Protein AF-A0A1G2R323-F1 (afdb_monomer)

Organism: NCBI:txid1802451

Structure (mmCIF, N/CA/C/O backbone):
data_AF-A0A1G2R323-F1
#
_entry.id   AF-A0A1G2R323-F1
#
loop_
_atom_site.group_PDB
_atom_site.id
_atom_site.type_symbol
_atom_site.label_atom_id
_atom_site.label_alt_id
_atom_site.label_comp_id
_atom_site.label_asym_id
_atom_site.label_entity_id
_atom_site.label_seq_id
_atom_site.pdbx_PDB_ins_code
_atom_site.Cartn_x
_atom_site.Cartn_y
_atom_site.Cartn_z
_atom_site.occupancy
_atom_site.B_iso_or_equiv
_atom_site.auth_seq_id
_atom_site.auth_comp_id
_atom_site.auth_asym_id
_atom_site.auth_atom_id
_atom_site.pdbx_PDB_model_num
ATOM 1 N N . MET A 1 1 ? 37.267 -28.096 -35.114 1.00 58.25 1 MET A N 1
ATOM 2 C CA . MET A 1 1 ? 36.488 -26.931 -34.637 1.00 58.25 1 MET A CA 1
ATOM 3 C C . MET A 1 1 ? 37.491 -25.839 -34.276 1.00 58.25 1 MET A C 1
ATOM 5 O O . MET A 1 1 ? 38.434 -26.156 -33.565 1.00 58.25 1 MET A O 1
ATOM 9 N N . ASN A 1 2 ? 37.388 -24.632 -34.846 1.00 74.69 2 ASN A N 1
ATOM 10 C CA . ASN A 1 2 ? 38.384 -23.570 -34.639 1.00 74.69 2 ASN A CA 1
ATOM 11 C C . ASN A 1 2 ? 38.156 -22.902 -33.265 1.00 74.69 2 ASN A C 1
ATOM 13 O O . ASN A 1 2 ? 37.107 -22.277 -33.092 1.00 74.69 2 ASN A O 1
ATOM 17 N N . PRO A 1 3 ? 39.094 -23.009 -32.305 1.00 67.81 3 PRO A N 1
ATOM 18 C CA . PRO A 1 3 ? 38.920 -22.470 -30.954 1.00 67.81 3 PRO A CA 1
ATOM 19 C C . PRO A 1 3 ? 38.708 -20.949 -30.927 1.00 67.81 3 PRO A C 1
ATOM 21 O O . PRO A 1 3 ? 38.005 -20.450 -30.052 1.00 67.81 3 PRO A O 1
ATOM 24 N N . GLN A 1 4 ? 39.221 -20.216 -31.920 1.00 72.94 4 GLN A N 1
ATOM 25 C CA . GLN A 1 4 ? 39.021 -18.770 -32.031 1.00 72.94 4 GLN A CA 1
ATOM 26 C C . GLN A 1 4 ? 37.555 -18.411 -32.336 1.00 72.94 4 GLN A C 1
ATOM 28 O O . GLN A 1 4 ? 36.985 -17.533 -31.697 1.00 72.94 4 GLN A O 1
ATOM 33 N N . GLY A 1 5 ? 36.905 -19.159 -33.236 1.00 75.19 5 GLY A N 1
ATOM 34 C CA . GLY A 1 5 ? 35.501 -18.926 -33.600 1.00 75.19 5 GLY A CA 1
ATOM 35 C C . GLY A 1 5 ? 34.515 -19.213 -32.462 1.00 75.19 5 GLY A C 1
ATOM 36 O O . GLY A 1 5 ? 33.456 -18.596 -32.393 1.00 75.19 5 GLY A O 1
ATOM 37 N N . VAL A 1 6 ? 34.874 -20.110 -31.536 1.00 78.19 6 VAL A N 1
ATOM 38 C CA . VAL A 1 6 ? 34.068 -20.401 -30.337 1.00 78.19 6 VAL A CA 1
ATOM 39 C C . VAL A 1 6 ? 34.171 -19.265 -29.312 1.00 78.19 6 VAL A C 1
ATOM 41 O O . VAL A 1 6 ? 33.166 -18.875 -28.721 1.00 78.19 6 VAL A O 1
ATOM 44 N N . LEU A 1 7 ? 35.368 -18.699 -29.124 1.00 80.31 7 LEU A N 1
ATOM 45 C CA . LEU A 1 7 ? 35.590 -17.580 -28.201 1.00 80.31 7 LEU A CA 1
ATOM 46 C C . LEU A 1 7 ? 34.916 -16.288 -28.673 1.00 80.31 7 LEU A C 1
ATOM 48 O O . LEU A 1 7 ? 34.377 -15.545 -27.852 1.00 80.31 7 LEU A O 1
ATOM 52 N N . ASP A 1 8 ? 34.916 -16.026 -29.978 1.00 87.31 8 ASP A N 1
ATOM 53 C CA . ASP A 1 8 ? 34.289 -14.825 -30.532 1.00 87.31 8 ASP A CA 1
ATOM 54 C C . ASP A 1 8 ? 32.753 -14.915 -30.467 1.00 87.31 8 ASP A C 1
ATOM 56 O O . ASP A 1 8 ? 32.107 -13.973 -30.008 1.00 87.31 8 ASP A O 1
ATOM 60 N N . ALA A 1 9 ? 32.173 -16.092 -30.739 1.00 85.50 9 ALA A N 1
ATOM 61 C CA . ALA A 1 9 ? 30.741 -16.333 -30.540 1.00 85.50 9 ALA A CA 1
ATOM 62 C C . ALA A 1 9 ? 30.302 -16.159 -29.070 1.00 85.50 9 ALA A C 1
ATOM 64 O O . ALA A 1 9 ? 29.247 -15.583 -28.800 1.00 85.50 9 ALA A O 1
ATOM 65 N N . ALA A 1 10 ? 31.115 -16.611 -28.107 1.00 87.94 10 ALA A N 1
ATOM 66 C CA . ALA A 1 10 ? 30.827 -16.435 -26.682 1.00 87.94 10 ALA A CA 1
ATOM 67 C C . ALA A 1 10 ? 30.860 -14.955 -26.256 1.00 87.94 10 ALA A C 1
ATOM 69 O O . ALA A 1 10 ? 30.020 -14.512 -25.471 1.00 87.94 10 ALA A O 1
ATOM 70 N N . ARG A 1 11 ? 31.797 -14.168 -26.798 1.00 90.75 11 ARG A N 1
ATOM 71 C CA . ARG A 1 11 ? 31.886 -12.720 -26.541 1.00 90.75 11 ARG A CA 1
ATOM 72 C C . ARG A 1 11 ? 30.700 -11.963 -27.122 1.00 90.75 11 ARG A C 1
ATOM 74 O O . ARG A 1 11 ? 30.174 -11.071 -26.458 1.00 90.75 11 ARG A O 1
ATOM 81 N N . ASP A 1 12 ? 30.264 -12.319 -28.324 1.00 92.31 12 ASP A N 1
ATOM 82 C CA . ASP A 1 12 ? 29.112 -11.679 -28.957 1.00 92.31 12 ASP A CA 1
ATOM 83 C C . ASP A 1 12 ? 27.801 -12.039 -28.247 1.00 92.31 12 ASP A C 1
ATOM 85 O O . ASP A 1 12 ? 26.975 -11.154 -28.006 1.00 92.31 12 ASP A O 1
ATOM 89 N N . ALA A 1 13 ? 27.648 -13.289 -27.795 1.00 89.75 13 ALA A N 1
ATOM 90 C CA . ALA A 1 13 ? 26.528 -13.695 -26.947 1.00 89.75 13 ALA A CA 1
ATOM 91 C C . ALA A 1 13 ? 26.506 -12.927 -25.612 1.00 89.75 13 ALA A C 1
ATOM 93 O O . ALA A 1 13 ? 25.452 -12.440 -25.199 1.00 89.75 13 ALA A O 1
ATOM 94 N N . GLN A 1 14 ? 27.667 -12.751 -24.971 1.00 92.50 14 GLN A N 1
ATOM 95 C CA . GLN A 1 14 ? 27.782 -11.977 -23.733 1.00 92.50 14 GLN A CA 1
ATOM 96 C C . GLN A 1 14 ? 27.401 -10.504 -23.948 1.00 92.50 14 GLN A C 1
ATOM 98 O O . GLN A 1 14 ? 26.599 -9.955 -23.194 1.00 92.50 14 GLN A O 1
ATOM 103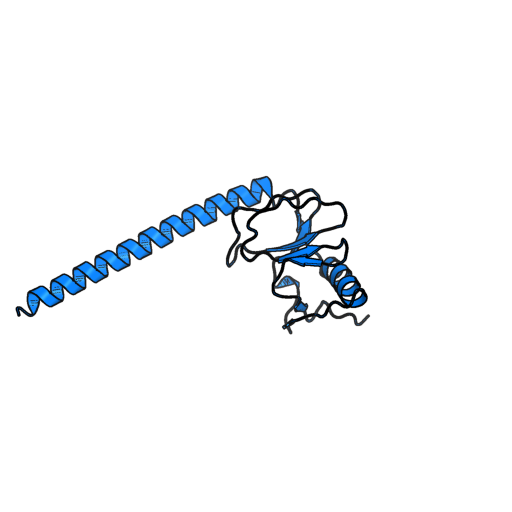 N N . ARG A 1 15 ? 27.900 -9.870 -25.018 1.00 92.62 15 ARG A N 1
ATOM 104 C CA . ARG A 1 15 ? 27.541 -8.485 -25.373 1.00 92.62 15 ARG A CA 1
ATOM 105 C C . ARG A 1 15 ? 26.046 -8.329 -25.638 1.00 92.62 15 ARG A C 1
ATOM 107 O O . ARG A 1 15 ? 25.452 -7.349 -25.190 1.00 92.62 15 ARG A O 1
ATOM 114 N N . ALA A 1 16 ? 25.436 -9.282 -26.343 1.00 92.44 16 ALA A N 1
ATOM 115 C CA . ALA A 1 16 ? 24.002 -9.271 -26.614 1.00 92.44 16 ALA A CA 1
ATOM 116 C C . ALA A 1 16 ? 23.180 -9.406 -25.321 1.00 92.44 16 ALA A C 1
ATOM 118 O O . ALA A 1 16 ? 22.216 -8.662 -25.128 1.00 92.44 16 ALA A O 1
ATOM 119 N N . HIS A 1 17 ? 23.588 -10.295 -24.411 1.00 92.56 17 HIS A N 1
ATOM 120 C CA . HIS A 1 17 ? 22.957 -10.457 -23.102 1.00 92.56 17 HIS A CA 1
ATOM 121 C C . HIS A 1 17 ? 23.055 -9.179 -22.251 1.00 92.56 17 HIS A C 1
ATOM 123 O O . HIS A 1 17 ? 22.054 -8.724 -21.692 1.00 92.56 17 HIS A O 1
ATOM 129 N N . ASP A 1 18 ? 24.232 -8.558 -22.191 1.00 94.44 18 ASP A N 1
ATOM 130 C CA . ASP A 1 18 ? 24.445 -7.346 -21.396 1.00 94.44 18 ASP A CA 1
ATOM 131 C C . ASP A 1 18 ? 23.685 -6.145 -21.976 1.00 94.44 18 ASP A C 1
ATOM 133 O O . ASP A 1 18 ? 23.046 -5.394 -21.232 1.00 94.44 18 ASP A O 1
ATOM 137 N N . ALA A 1 19 ? 23.651 -6.007 -23.306 1.00 93.94 19 ALA A N 1
ATOM 138 C CA . ALA A 1 19 ? 22.831 -5.006 -23.983 1.00 93.94 19 ALA A CA 1
ATOM 139 C C . ALA A 1 19 ? 21.327 -5.222 -23.726 1.00 93.94 19 ALA A C 1
ATOM 141 O O . ALA A 1 19 ? 20.597 -4.253 -23.497 1.00 93.94 19 ALA A O 1
ATOM 142 N N . ALA A 1 20 ? 20.862 -6.477 -23.715 1.00 93.81 20 ALA A N 1
ATOM 143 C CA . ALA A 1 20 ? 19.477 -6.816 -23.401 1.00 93.81 20 ALA A CA 1
ATOM 144 C C . ALA A 1 20 ? 19.121 -6.481 -21.943 1.00 93.81 20 ALA A C 1
ATOM 146 O O . ALA A 1 20 ? 18.099 -5.830 -21.711 1.00 93.81 20 ALA A O 1
ATOM 147 N N . ARG A 1 21 ? 19.978 -6.831 -20.969 1.00 93.94 21 ARG A N 1
ATOM 148 C CA . ARG A 1 21 ? 19.785 -6.446 -19.557 1.00 93.94 21 ARG A CA 1
ATOM 149 C C . ARG A 1 21 ? 19.759 -4.938 -19.376 1.00 93.94 21 ARG A C 1
ATOM 151 O O . ARG A 1 21 ? 18.922 -4.437 -18.628 1.00 93.94 21 ARG A O 1
ATOM 158 N N . GLU A 1 22 ? 20.646 -4.206 -20.044 1.00 94.50 22 GLU A N 1
ATOM 159 C CA . GLU A 1 22 ? 20.668 -2.748 -19.933 1.00 94.50 22 GLU A CA 1
ATOM 160 C C . GLU A 1 22 ? 19.414 -2.118 -20.546 1.00 94.50 22 GLU A C 1
ATOM 162 O O . GLU A 1 22 ? 18.830 -1.208 -19.952 1.00 94.50 22 GLU A O 1
ATOM 167 N N . LYS A 1 23 ? 18.942 -2.629 -21.691 1.00 92.75 23 LYS A N 1
ATOM 168 C CA . LYS A 1 23 ? 17.672 -2.198 -22.293 1.00 92.75 23 LYS A CA 1
ATOM 169 C C . LYS A 1 23 ? 16.496 -2.472 -21.354 1.00 92.75 23 LYS A C 1
ATOM 171 O O . LYS A 1 23 ? 15.686 -1.576 -21.131 1.00 92.75 23 LYS A O 1
ATOM 176 N N . GLN A 1 24 ? 16.440 -3.663 -20.756 1.00 88.88 24 GLN A N 1
ATOM 177 C CA . GLN A 1 24 ? 15.407 -4.025 -19.785 1.00 88.88 24 GLN A CA 1
ATOM 178 C C . GLN A 1 24 ? 15.456 -3.121 -18.547 1.00 88.88 24 GLN A C 1
ATOM 180 O O . GLN A 1 24 ? 14.422 -2.639 -18.096 1.00 88.88 24 GLN A O 1
ATOM 185 N N . ARG A 1 25 ? 16.652 -2.829 -18.023 1.00 89.31 25 ARG A N 1
ATOM 186 C CA . ARG A 1 25 ? 16.836 -1.931 -16.875 1.00 89.31 25 ARG A CA 1
ATOM 187 C C . ARG A 1 25 ? 16.371 -0.506 -17.181 1.00 89.31 25 ARG A C 1
ATOM 189 O O . ARG A 1 25 ? 15.724 0.112 -16.337 1.00 89.31 25 ARG A O 1
ATOM 196 N N . LYS A 1 26 ? 16.689 0.015 -18.371 1.00 91.81 26 LYS A N 1
ATOM 197 C CA . LYS A 1 26 ? 16.245 1.346 -18.819 1.00 91.81 26 LYS A CA 1
ATOM 198 C C . LYS A 1 26 ? 14.728 1.417 -18.962 1.00 91.81 26 LYS A C 1
ATOM 200 O O . LYS A 1 26 ? 14.137 2.366 -18.455 1.00 91.81 26 LYS A O 1
ATOM 205 N N . GLU A 1 27 ? 14.113 0.413 -19.581 1.00 88.06 27 GLU A N 1
ATOM 206 C CA . GLU A 1 27 ? 12.654 0.364 -19.724 1.00 88.06 27 GLU A CA 1
ATOM 207 C C . GLU A 1 27 ? 11.968 0.246 -18.361 1.00 88.06 27 GLU A C 1
ATOM 209 O O . GLU A 1 27 ? 11.068 1.023 -18.058 1.00 88.06 27 GLU A O 1
ATOM 214 N N . GLN A 1 28 ? 12.467 -0.634 -17.486 1.00 83.88 28 GLN A N 1
ATOM 215 C CA . GLN A 1 28 ? 11.953 -0.770 -16.125 1.00 83.88 28 GLN A CA 1
ATOM 216 C C . GLN A 1 28 ? 1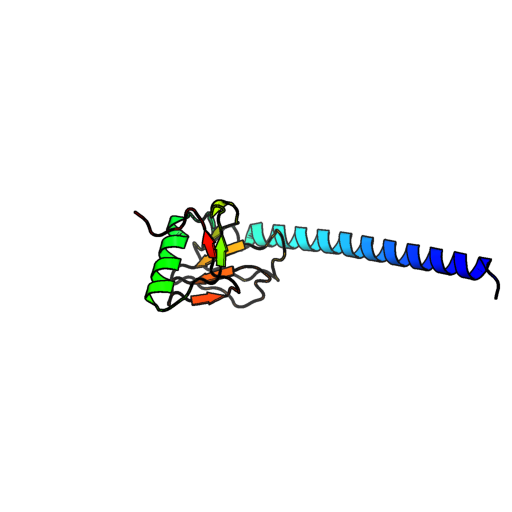2.019 0.559 -15.367 1.00 83.88 28 GLN A C 1
ATOM 218 O O . GLN A 1 28 ? 11.062 0.938 -14.700 1.00 83.88 28 GLN A O 1
ATOM 223 N N . LYS A 1 29 ? 13.129 1.298 -15.498 1.00 86.81 29 LYS A N 1
ATOM 224 C CA . LYS A 1 29 ? 13.279 2.617 -14.879 1.00 86.81 29 LYS A CA 1
ATOM 225 C C . LYS A 1 29 ? 12.269 3.629 -15.432 1.00 86.81 29 LYS A C 1
ATOM 227 O O . LYS A 1 29 ? 11.720 4.390 -14.638 1.00 86.81 29 LYS A O 1
ATOM 232 N N . ARG A 1 30 ? 12.009 3.635 -16.749 1.00 87.50 30 ARG A N 1
ATOM 233 C CA . ARG A 1 30 ? 11.008 4.525 -17.368 1.00 87.50 30 ARG A CA 1
ATOM 234 C C . ARG A 1 30 ? 9.609 4.220 -16.838 1.00 87.50 30 ARG A C 1
ATOM 236 O O . ARG A 1 30 ? 8.946 5.126 -16.346 1.00 87.50 30 ARG A O 1
ATOM 243 N N . LEU A 1 31 ? 9.219 2.946 -16.837 1.00 83.56 31 LEU A N 1
ATOM 244 C CA . LEU A 1 31 ? 7.925 2.497 -16.318 1.00 83.56 31 LEU A CA 1
ATOM 245 C C . LEU A 1 31 ? 7.759 2.831 -14.829 1.00 83.56 31 LEU A C 1
ATOM 247 O O . LEU A 1 31 ? 6.721 3.337 -14.420 1.00 83.56 31 LEU A O 1
ATOM 251 N N . THR A 1 32 ? 8.797 2.623 -14.014 1.00 82.25 32 THR A N 1
ATOM 252 C CA . THR A 1 32 ? 8.794 3.009 -12.594 1.00 82.25 32 THR A CA 1
ATOM 253 C C . THR A 1 32 ? 8.592 4.515 -12.409 1.00 82.25 32 THR A C 1
ATOM 255 O O . THR A 1 32 ? 7.894 4.918 -11.476 1.00 82.25 32 THR A O 1
ATOM 258 N N . GLN A 1 33 ? 9.184 5.347 -13.270 1.00 85.25 33 GLN A N 1
ATOM 259 C CA . GLN A 1 33 ? 9.021 6.799 -13.215 1.00 85.25 33 GLN A CA 1
ATOM 260 C C . GLN A 1 33 ? 7.609 7.228 -13.632 1.00 85.25 33 GLN A C 1
ATOM 262 O O . GLN A 1 33 ? 6.980 7.985 -12.899 1.00 85.25 33 GLN A O 1
ATOM 267 N N . GLU A 1 34 ? 7.092 6.707 -14.747 1.00 85.94 34 GLU A N 1
ATOM 268 C CA . GLU A 1 34 ? 5.723 6.970 -15.220 1.00 85.94 34 GLU A CA 1
ATOM 269 C C . GLU A 1 34 ? 4.681 6.553 -14.174 1.00 85.94 34 GLU A C 1
ATOM 271 O O . GLU A 1 34 ? 3.777 7.321 -13.846 1.00 85.94 34 GLU A O 1
ATOM 276 N N . LEU A 1 35 ? 4.857 5.373 -13.575 1.00 84.12 35 LEU A N 1
ATOM 277 C CA . LEU A 1 35 ? 3.994 4.875 -12.509 1.00 84.12 35 LEU A CA 1
ATOM 278 C C . LEU A 1 35 ? 4.077 5.744 -11.247 1.00 84.12 35 LEU A C 1
ATOM 280 O O . LEU A 1 35 ? 3.064 5.983 -10.591 1.00 84.12 35 LEU A O 1
ATOM 284 N N . GLY A 1 36 ? 5.273 6.242 -10.919 1.00 84.25 36 GLY A N 1
ATOM 285 C CA . GLY A 1 36 ? 5.483 7.186 -9.825 1.00 84.25 36 GLY A CA 1
ATOM 286 C C . GLY A 1 36 ? 4.747 8.508 -10.046 1.00 84.25 36 GLY A C 1
ATOM 287 O O . GLY A 1 36 ? 4.054 8.969 -9.140 1.00 84.25 36 GLY A O 1
ATOM 288 N N . SER A 1 37 ? 4.842 9.080 -11.250 1.00 87.06 37 SER A N 1
ATOM 289 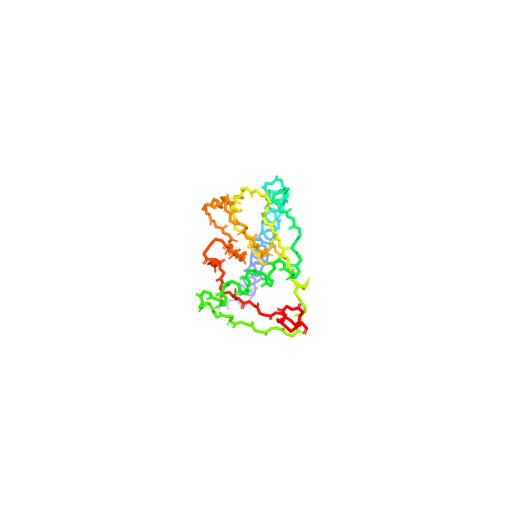C CA . SER A 1 37 ? 4.096 10.284 -11.641 1.00 87.06 37 SER A CA 1
ATOM 290 C C . SER A 1 37 ? 2.590 10.055 -11.567 1.00 87.06 37 SER A C 1
ATOM 292 O O . SER A 1 37 ? 1.888 10.813 -10.901 1.00 87.06 37 SER A O 1
ATOM 294 N N . TRP A 1 38 ? 2.099 8.955 -12.148 1.00 89.19 38 TRP A N 1
ATOM 295 C CA . TRP A 1 38 ? 0.681 8.612 -12.091 1.00 89.19 38 TRP A CA 1
ATOM 296 C C . TRP A 1 38 ? 0.185 8.474 -10.649 1.00 89.19 38 TRP A C 1
ATOM 298 O O . TRP A 1 38 ? -0.857 9.031 -10.302 1.00 89.19 38 TRP A O 1
ATOM 308 N N . ALA A 1 39 ? 0.932 7.768 -9.792 1.00 87.88 39 ALA A N 1
ATOM 309 C CA . ALA A 1 39 ? 0.571 7.596 -8.389 1.00 87.88 39 ALA A CA 1
ATOM 310 C C . ALA A 1 39 ? 0.576 8.937 -7.640 1.00 87.88 39 ALA A C 1
ATOM 312 O O . ALA A 1 39 ? -0.319 9.181 -6.830 1.00 87.88 39 ALA A O 1
ATOM 313 N N . GLY A 1 40 ? 1.539 9.815 -7.942 1.00 88.31 40 GLY A N 1
ATOM 314 C CA . GLY A 1 40 ? 1.613 11.190 -7.440 1.00 88.31 40 GLY A CA 1
ATOM 315 C C . GLY A 1 40 ? 0.377 12.024 -7.762 1.00 88.31 40 GLY A C 1
ATOM 316 O O . GLY A 1 40 ? -0.091 12.771 -6.910 1.00 88.31 40 GLY A O 1
ATOM 317 N N . GLU A 1 41 ? -0.178 11.863 -8.959 1.00 90.12 41 GLU A N 1
ATOM 318 C CA . GLU A 1 41 ? -1.316 12.654 -9.435 1.00 90.12 41 GLU A CA 1
ATOM 319 C C . GLU A 1 41 ? -2.677 12.047 -9.064 1.00 90.12 41 GLU A C 1
ATOM 321 O O . GLU A 1 41 ? -3.635 12.776 -8.810 1.00 90.12 41 GLU A O 1
ATOM 326 N N . ASN A 1 42 ? -2.784 10.716 -9.024 1.00 90.25 42 ASN A N 1
ATOM 327 C CA . ASN A 1 42 ? -4.079 10.029 -8.972 1.00 90.25 42 ASN A CA 1
ATOM 328 C C . ASN A 1 42 ? -4.343 9.300 -7.651 1.00 90.25 42 ASN A C 1
ATOM 330 O O . ASN A 1 42 ? -5.503 9.170 -7.252 1.00 90.25 42 ASN A O 1
ATOM 334 N N . LEU A 1 43 ? -3.290 8.814 -6.985 1.00 92.25 43 LEU A N 1
ATOM 335 C CA . LEU A 1 43 ? -3.405 7.977 -5.792 1.00 92.25 43 LEU A CA 1
ATOM 336 C C . LEU A 1 43 ? -3.064 8.759 -4.521 1.00 92.25 43 LEU A C 1
ATOM 338 O O . LEU A 1 43 ? -3.924 8.918 -3.660 1.00 92.25 43 LEU A O 1
ATOM 342 N N . PHE A 1 44 ? -1.844 9.288 -4.407 1.00 93.00 44 PHE A N 1
ATOM 343 C CA . PHE A 1 44 ? -1.364 9.946 -3.188 1.00 93.00 44 PHE A CA 1
ATOM 344 C C . PHE A 1 44 ? -2.196 11.149 -2.715 1.00 93.00 44 PHE A C 1
ATOM 346 O O . PHE A 1 44 ? -2.345 11.280 -1.502 1.00 93.00 44 PHE A O 1
ATOM 353 N N . PRO A 1 45 ? -2.824 11.972 -3.579 1.00 95.81 45 PRO A N 1
ATOM 354 C CA . PRO A 1 45 ? -3.709 13.050 -3.124 1.00 95.81 45 PRO A CA 1
ATOM 355 C C . PRO A 1 45 ? -4.955 12.557 -2.374 1.00 95.81 45 PRO A C 1
ATOM 357 O O . PRO A 1 45 ? -5.643 13.336 -1.722 1.00 95.81 45 PRO A O 1
ATOM 360 N N . ARG A 1 46 ? -5.262 11.261 -2.476 1.00 96.69 46 ARG A N 1
ATOM 361 C CA . ARG A 1 46 ? -6.404 10.598 -1.834 1.00 96.69 46 ARG A CA 1
ATOM 362 C C . ARG A 1 46 ? -5.991 9.761 -0.632 1.00 96.69 46 ARG A C 1
ATOM 364 O O . ARG A 1 46 ? -6.798 8.998 -0.102 1.00 96.69 46 ARG A O 1
ATOM 371 N N . LEU A 1 47 ? -4.736 9.894 -0.215 1.00 96.88 47 LEU A N 1
ATOM 372 C CA . LEU A 1 47 ? -4.143 9.178 0.895 1.00 96.88 47 LEU A CA 1
ATOM 373 C C . LEU A 1 47 ? -3.583 10.176 1.906 1.00 96.88 47 LEU A C 1
ATOM 375 O O . LEU A 1 47 ? -3.026 11.211 1.546 1.00 96.88 47 LEU A O 1
ATOM 379 N N . ARG A 1 48 ? -3.654 9.818 3.184 1.00 97.44 48 ARG A N 1
ATOM 380 C CA . ARG A 1 48 ? -2.824 10.423 4.230 1.00 97.44 48 ARG A CA 1
ATOM 381 C C . ARG A 1 48 ? -1.870 9.376 4.800 1.00 97.44 48 ARG A C 1
ATOM 383 O O . ARG A 1 48 ? -2.210 8.193 4.761 1.00 97.44 48 ARG A O 1
ATOM 390 N N . PRO A 1 49 ? -0.717 9.764 5.367 1.00 97.50 49 PRO A N 1
ATOM 391 C CA . PRO A 1 49 ? 0.088 8.846 6.164 1.00 97.50 49 PRO A CA 1
ATOM 392 C C . PRO A 1 49 ? -0.752 8.192 7.270 1.00 97.50 49 PRO A C 1
ATOM 394 O O . PRO A 1 49 ? -1.595 8.850 7.897 1.00 97.50 49 PRO A O 1
ATOM 397 N N . ALA A 1 50 ? -0.541 6.896 7.489 1.00 97.12 50 ALA A N 1
ATOM 398 C CA . ALA A 1 50 ? -1.163 6.183 8.595 1.00 97.12 50 ALA A CA 1
ATOM 399 C C . ALA A 1 50 ? -0.337 6.336 9.871 1.00 97.12 50 ALA A C 1
ATOM 401 O O . ALA A 1 50 ? 0.893 6.307 9.851 1.00 97.12 50 ALA A O 1
ATOM 402 N N . SER A 1 51 ? -1.039 6.444 10.989 1.00 94.88 51 SER A N 1
ATOM 403 C CA . SER A 1 51 ? -0.468 6.276 12.318 1.00 94.88 51 SER A CA 1
ATOM 404 C C . SER A 1 51 ? -0.489 4.795 12.727 1.00 94.88 51 SER A C 1
ATOM 406 O O . SER A 1 51 ? -1.311 4.030 12.212 1.00 94.88 51 SER A O 1
ATOM 408 N N . PRO A 1 52 ? 0.336 4.379 13.704 1.00 93.12 52 PRO A N 1
ATOM 409 C CA . PRO A 1 52 ? 0.223 3.046 14.298 1.00 93.12 52 PRO A CA 1
ATOM 410 C C . PRO A 1 52 ? -1.175 2.758 14.872 1.00 93.12 52 PRO A C 1
ATOM 412 O O . PRO A 1 52 ? -1.644 1.624 14.833 1.00 93.12 52 PRO A O 1
ATOM 415 N N . GLU A 1 53 ? -1.866 3.784 15.380 1.00 94.25 53 GLU A N 1
ATOM 416 C CA . GLU A 1 53 ? -3.238 3.677 15.895 1.00 94.25 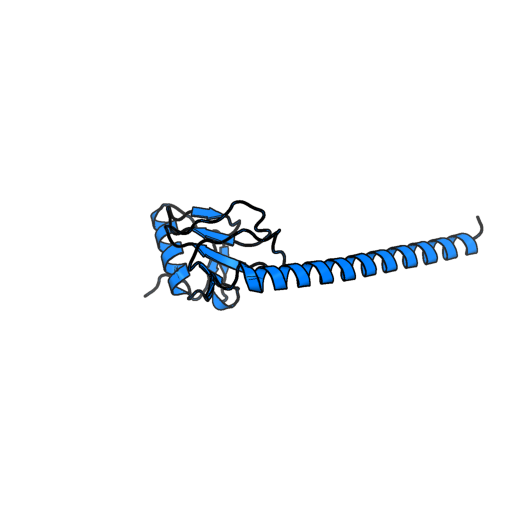53 GLU A CA 1
ATOM 417 C C . GLU A 1 53 ? -4.249 3.305 14.799 1.00 94.25 53 GLU A C 1
ATOM 419 O O . GLU A 1 53 ? -5.125 2.477 15.039 1.00 94.25 53 GLU A O 1
ATOM 424 N N . ASP A 1 54 ? -4.110 3.848 13.583 1.00 96.44 54 ASP A N 1
ATOM 425 C CA . ASP A 1 54 ? -4.986 3.487 12.459 1.00 96.44 54 ASP A CA 1
ATOM 426 C C . ASP A 1 54 ? -4.931 1.976 12.189 1.00 96.44 54 ASP A C 1
ATOM 428 O O . ASP A 1 54 ? -5.963 1.325 12.008 1.00 96.44 54 ASP A O 1
ATOM 432 N N . TYR A 1 55 ? -3.722 1.406 12.206 1.00 96.44 55 TYR A N 1
ATOM 433 C CA . TYR A 1 55 ? -3.532 -0.025 11.996 1.00 96.44 55 TYR A CA 1
ATOM 434 C C . TYR A 1 55 ? -3.986 -0.855 13.194 1.00 96.44 55 TYR A C 1
ATOM 436 O O . TYR A 1 55 ? -4.659 -1.864 12.996 1.00 96.44 55 TYR A O 1
ATOM 444 N N . ARG A 1 56 ? -3.695 -0.424 14.431 1.00 95.12 56 ARG A N 1
ATOM 445 C CA . ARG A 1 56 ? -4.169 -1.110 15.645 1.00 95.12 56 ARG A CA 1
ATOM 446 C C . ARG A 1 56 ? -5.692 -1.222 15.677 1.00 95.12 56 ARG A C 1
ATOM 448 O O . ARG A 1 56 ? -6.201 -2.283 16.026 1.00 95.12 56 ARG A O 1
ATOM 455 N N . ARG A 1 57 ? -6.420 -0.182 15.254 1.00 95.94 57 ARG A N 1
ATOM 456 C CA . ARG A 1 57 ? -7.889 -0.220 15.132 1.00 95.94 57 ARG A CA 1
ATOM 457 C C . ARG A 1 57 ? -8.358 -1.270 14.137 1.00 95.94 57 ARG A C 1
ATOM 459 O O . ARG A 1 57 ? -9.234 -2.067 14.465 1.00 95.94 57 ARG A O 1
ATOM 466 N N . TRP A 1 58 ? -7.761 -1.294 12.945 1.00 97.25 58 TRP A N 1
ATOM 467 C CA . TRP A 1 58 ? -8.080 -2.315 11.948 1.00 97.25 58 TRP A CA 1
ATOM 468 C C . TRP A 1 58 ? -7.754 -3.724 12.463 1.00 97.25 58 TRP A C 1
ATOM 470 O O . TRP A 1 58 ? -8.584 -4.624 12.369 1.00 97.25 58 TRP A O 1
ATOM 480 N N . LEU A 1 59 ? -6.566 -3.911 13.046 1.00 96.25 59 LEU A N 1
ATOM 481 C CA . LEU A 1 59 ? -6.080 -5.203 13.523 1.00 96.25 59 LEU A CA 1
ATOM 482 C C . LEU A 1 59 ? -6.940 -5.745 14.668 1.00 96.25 59 LEU A C 1
ATOM 484 O O . LEU A 1 59 ? -7.258 -6.932 14.672 1.00 96.25 59 LEU A O 1
ATOM 488 N N . ARG A 1 60 ? -7.345 -4.878 15.606 1.00 95.62 60 ARG A N 1
ATOM 489 C CA . ARG A 1 60 ? -8.271 -5.223 16.690 1.00 95.62 60 ARG A CA 1
ATOM 490 C C . ARG A 1 60 ? -9.572 -5.776 16.122 1.00 95.62 60 ARG A C 1
ATOM 492 O O . ARG A 1 60 ? -9.927 -6.908 16.427 1.00 95.62 60 ARG A O 1
ATOM 499 N N . GLY A 1 61 ? -10.224 -5.027 15.235 1.00 96.62 61 GLY A N 1
ATOM 500 C CA . GLY A 1 61 ? -11.480 -5.477 14.646 1.00 96.62 61 GLY A CA 1
ATOM 501 C C . GLY A 1 61 ? -11.325 -6.715 13.757 1.00 96.62 61 GLY A C 1
ATOM 502 O O . GLY A 1 61 ? -12.209 -7.567 13.740 1.00 96.62 61 GLY A O 1
ATOM 503 N N . TYR A 1 62 ? -10.187 -6.888 13.076 1.00 97.19 62 TYR A N 1
ATOM 504 C CA . TYR A 1 62 ? -9.879 -8.124 12.351 1.00 97.19 62 TYR A CA 1
ATOM 505 C C . TYR A 1 62 ? -9.821 -9.332 13.288 1.00 97.19 62 TYR A C 1
ATOM 507 O O . TYR A 1 62 ? -10.427 -10.358 12.987 1.00 97.19 62 TYR A O 1
ATOM 515 N N . ILE A 1 63 ? -9.146 -9.207 14.433 1.00 95.88 63 ILE A N 1
ATOM 516 C CA . ILE A 1 63 ? -9.051 -10.273 15.439 1.00 95.88 63 ILE A CA 1
ATOM 517 C C . ILE A 1 63 ? -10.413 -10.556 16.079 1.00 95.88 63 ILE A C 1
ATOM 519 O O . ILE A 1 63 ? -10.802 -11.717 16.193 1.00 95.88 63 ILE A O 1
ATOM 523 N N . GLU A 1 64 ? -11.164 -9.516 16.441 1.00 96.62 64 GLU A N 1
ATOM 524 C CA . GLU A 1 64 ? -12.518 -9.640 17.001 1.00 96.62 64 GLU A CA 1
ATOM 525 C C . GLU A 1 64 ? -13.485 -10.342 16.032 1.00 96.62 64 GLU A C 1
ATOM 527 O O . GLU A 1 64 ? -14.376 -11.066 16.468 1.00 96.62 64 GLU A O 1
ATOM 532 N N . ASN A 1 65 ? -13.261 -10.218 14.718 1.00 96.75 65 ASN A N 1
ATOM 533 C CA . ASN A 1 65 ? -13.996 -10.950 13.679 1.00 96.75 65 ASN A CA 1
ATOM 534 C C . ASN A 1 65 ? -13.397 -12.331 13.344 1.00 96.75 65 ASN A C 1
ATOM 536 O O . ASN A 1 65 ? -13.679 -12.904 12.292 1.00 96.75 65 ASN A O 1
ATOM 540 N N . GLY A 1 66 ? -12.564 -12.889 14.228 1.00 96.38 66 GLY A N 1
ATOM 541 C CA . GLY A 1 66 ? -11.979 -14.226 14.087 1.00 96.38 66 GLY A CA 1
ATOM 542 C C . GLY A 1 66 ? -10.751 -14.296 13.175 1.00 96.38 66 GLY A C 1
ATOM 543 O O . GLY A 1 66 ? -10.226 -15.384 12.916 1.00 96.38 66 GLY A O 1
ATOM 544 N N . GLY A 1 67 ? -10.272 -13.151 12.690 1.00 96.06 67 GLY A N 1
ATOM 545 C CA . GLY A 1 67 ? -9.033 -13.032 11.942 1.00 96.06 67 GLY A CA 1
ATOM 546 C C . GLY A 1 67 ? -7.812 -13.398 12.784 1.00 96.06 67 GLY A C 1
ATOM 547 O O . GLY A 1 67 ? -7.770 -13.208 13.997 1.00 96.06 67 GLY A O 1
ATOM 548 N N . LYS A 1 68 ? -6.781 -13.933 12.126 1.00 95.06 68 LYS A N 1
ATOM 549 C CA . LYS A 1 68 ? -5.509 -14.286 12.768 1.00 95.06 68 LYS A CA 1
ATOM 550 C C . LYS A 1 68 ? -4.355 -13.547 12.096 1.00 95.06 68 LYS A C 1
ATOM 552 O O . LYS A 1 68 ? -4.230 -13.633 10.866 1.00 95.06 68 LYS A O 1
ATOM 557 N N . PRO A 1 69 ? -3.522 -12.817 12.858 1.00 93.69 69 PRO A N 1
ATOM 558 C CA . PRO A 1 69 ? -2.254 -12.306 12.362 1.00 93.69 69 PRO A CA 1
ATOM 559 C C . PRO A 1 69 ? -1.379 -13.458 11.865 1.00 93.69 69 PRO A C 1
ATOM 561 O O . PRO A 1 69 ? -1.479 -14.584 12.347 1.00 93.69 69 PRO A O 1
ATOM 564 N N . THR A 1 70 ? -0.545 -13.190 10.866 1.00 94.94 70 THR A N 1
ATOM 565 C CA . THR A 1 70 ? 0.247 -14.235 10.189 1.00 94.94 70 THR A CA 1
ATOM 566 C C . THR A 1 70 ? 1.745 -14.061 10.376 1.00 94.94 70 THR A C 1
ATOM 568 O O . THR A 1 70 ? 2.487 -15.014 10.173 1.00 94.94 70 THR A O 1
ATOM 571 N N . HIS A 1 71 ? 2.195 -12.858 10.732 1.00 92.31 71 HIS A N 1
ATOM 572 C CA . HIS A 1 71 ? 3.609 -12.522 10.859 1.00 92.31 71 HIS A CA 1
ATOM 573 C C . HIS A 1 71 ? 3.812 -11.664 12.102 1.00 92.31 71 HIS A C 1
ATOM 575 O O . HIS A 1 71 ? 2.999 -10.786 12.380 1.00 92.31 71 HIS A O 1
ATOM 581 N N . VAL A 1 72 ? 4.904 -11.900 12.824 1.00 91.75 72 VAL A N 1
ATOM 582 C CA . VAL A 1 72 ? 5.313 -11.092 13.976 1.00 91.75 72 VAL A CA 1
ATOM 583 C C . VAL A 1 72 ? 6.691 -10.525 13.678 1.00 91.75 72 VAL A C 1
ATOM 585 O O . VAL A 1 72 ? 7.616 -11.270 13.354 1.00 91.75 72 VAL A O 1
ATOM 588 N N . TYR A 1 73 ? 6.820 -9.207 13.767 1.00 90.00 73 TYR A N 1
ATOM 589 C CA . TYR A 1 73 ? 8.048 -8.475 13.508 1.00 90.00 73 TYR A CA 1
ATOM 590 C C . TYR A 1 73 ? 8.499 -7.732 14.765 1.00 90.00 73 TYR A C 1
ATOM 592 O O . TYR A 1 73 ? 7.715 -7.035 15.401 1.00 90.00 73 TYR A O 1
ATOM 600 N N . GLY A 1 74 ? 9.789 -7.843 15.093 1.00 89.88 74 GLY A N 1
ATOM 601 C CA . GLY A 1 74 ? 10.400 -7.117 16.214 1.00 89.88 74 GLY A CA 1
ATOM 602 C C . GLY A 1 74 ? 10.760 -5.658 15.907 1.00 89.88 74 GLY A C 1
ATOM 603 O O . GLY A 1 74 ? 11.278 -4.966 16.774 1.00 89.88 74 GLY A O 1
ATOM 604 N N . TYR A 1 75 ? 10.524 -5.193 14.679 1.00 90.81 75 TYR A N 1
ATOM 605 C CA . TYR A 1 75 ? 10.774 -3.816 14.245 1.00 90.81 75 TYR A CA 1
ATOM 606 C C . TYR A 1 75 ? 9.466 -2.999 14.205 1.00 90.81 75 TYR A C 1
ATOM 608 O O . TYR A 1 75 ? 8.383 -3.592 14.162 1.00 90.81 75 TYR A O 1
ATOM 616 N N . PRO A 1 76 ? 9.540 -1.652 14.215 1.00 90.88 76 PRO A N 1
ATOM 617 C CA . PRO A 1 76 ? 8.357 -0.801 14.314 1.00 90.88 76 PRO A CA 1
ATOM 618 C C . PRO A 1 76 ? 7.569 -0.704 13.002 1.00 90.88 76 PRO A C 1
ATOM 620 O O . PRO A 1 76 ? 8.123 -0.849 11.904 1.00 90.88 76 PRO A O 1
ATOM 623 N N . PHE A 1 77 ? 6.289 -0.360 13.126 1.00 91.50 77 PHE A N 1
ATOM 624 C CA . PHE A 1 77 ? 5.328 -0.096 12.053 1.00 91.50 77 PHE A CA 1
ATOM 625 C C . PHE A 1 77 ? 5.840 0.925 11.032 1.00 91.50 77 PHE A C 1
ATOM 627 O O . PHE A 1 77 ? 5.664 0.753 9.825 1.00 91.50 77 PHE A O 1
ATOM 634 N N . SER A 1 78 ? 6.539 1.957 11.512 1.00 89.38 78 SER A N 1
ATOM 635 C CA . SER A 1 78 ? 7.106 3.043 10.699 1.00 89.38 78 SER A CA 1
ATOM 636 C C . SER A 1 78 ? 8.174 2.591 9.697 1.00 89.38 78 SER A C 1
ATOM 638 O O . SER A 1 78 ? 8.504 3.339 8.777 1.00 89.38 78 SER A O 1
ATOM 640 N N . THR A 1 79 ? 8.687 1.362 9.825 1.00 89.38 79 THR A N 1
ATOM 641 C CA . THR A 1 79 ? 9.614 0.765 8.849 1.00 89.38 79 THR A CA 1
ATOM 642 C C . THR A 1 79 ? 8.946 0.566 7.483 1.00 89.38 79 THR A C 1
ATOM 644 O 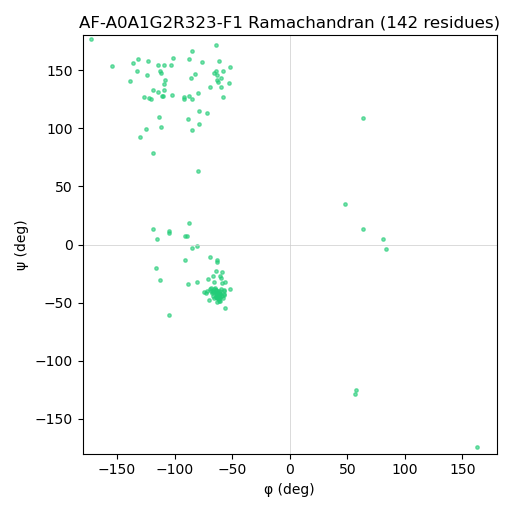O . THR A 1 79 ? 9.625 0.455 6.463 1.00 89.38 79 THR A O 1
ATOM 647 N N . TRP A 1 80 ? 7.614 0.480 7.446 1.00 90.88 80 TRP A N 1
ATOM 648 C CA . TRP A 1 80 ? 6.826 0.238 6.239 1.00 90.88 80 TRP A CA 1
ATOM 649 C C . TRP A 1 80 ? 6.054 1.496 5.819 1.00 90.88 80 TRP A C 1
ATOM 651 O O . TRP A 1 80 ? 5.728 2.363 6.629 1.00 90.88 80 TRP A O 1
ATOM 661 N N . LYS A 1 81 ? 5.734 1.598 4.523 1.00 92.25 81 LYS A N 1
ATOM 662 C CA . LYS A 1 81 ? 4.972 2.725 3.967 1.00 92.25 81 LYS A CA 1
ATOM 663 C C . LYS A 1 81 ? 3.475 2.487 4.132 1.00 92.25 81 LYS A C 1
ATOM 665 O O . LYS A 1 81 ? 2.869 1.788 3.317 1.00 92.25 81 LYS A O 1
ATOM 670 N N . TRP A 1 82 ? 2.896 3.083 5.168 1.00 95.81 82 TRP A N 1
ATOM 671 C CA . TRP A 1 82 ? 1.480 2.946 5.487 1.00 95.81 82 TRP A CA 1
ATOM 672 C C . TRP A 1 82 ?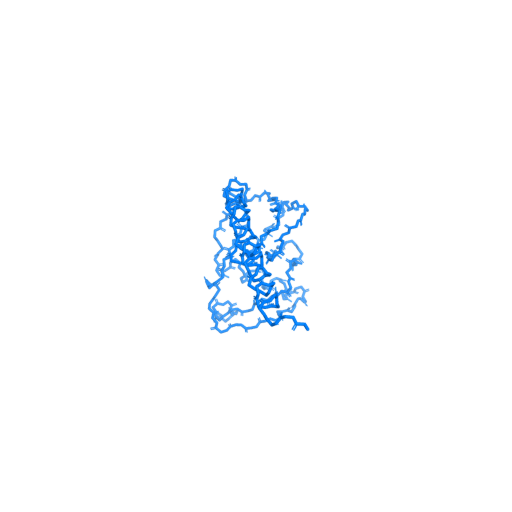 0.683 4.218 5.222 1.00 95.81 82 TRP A C 1
ATOM 674 O O . TRP A 1 82 ? 1.099 5.326 5.567 1.00 95.81 82 TRP A O 1
ATOM 684 N N . TYR A 1 83 ? -0.507 4.034 4.661 1.00 97.44 83 TYR A N 1
ATOM 685 C CA . TYR A 1 83 ? -1.434 5.106 4.334 1.00 97.44 83 TYR A CA 1
ATOM 686 C C . TYR A 1 83 ? -2.864 4.753 4.736 1.00 97.44 83 TYR A C 1
ATOM 688 O O . TYR A 1 83 ? -3.235 3.584 4.827 1.00 97.44 83 TYR A O 1
ATOM 696 N N . VAL A 1 84 ? -3.680 5.782 4.941 1.00 98.38 84 VAL A N 1
ATOM 697 C CA . VAL A 1 84 ? -5.132 5.672 5.093 1.00 98.38 84 VAL A CA 1
ATOM 698 C C . VAL A 1 84 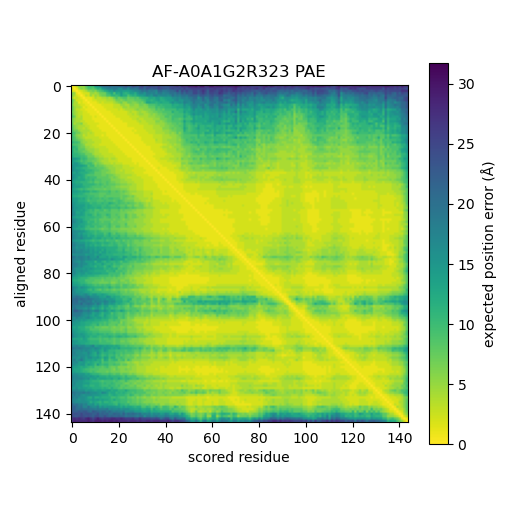? -5.784 6.379 3.917 1.00 98.38 84 VAL A C 1
ATOM 700 O O . VAL A 1 84 ? -5.419 7.516 3.601 1.00 98.38 84 VAL A O 1
ATOM 703 N N . ALA A 1 85 ? -6.745 5.722 3.272 1.00 98.00 85 ALA A N 1
ATOM 704 C CA . ALA A 1 85 ? -7.531 6.360 2.225 1.00 98.00 85 ALA A CA 1
ATOM 705 C C . ALA A 1 85 ? -8.453 7.438 2.819 1.00 98.00 85 ALA A C 1
ATOM 707 O O . ALA A 1 85 ? -9.099 7.219 3.842 1.00 98.00 85 ALA A O 1
ATOM 708 N N . ILE A 1 86 ? -8.505 8.602 2.172 1.00 97.88 86 ILE A N 1
ATOM 709 C CA . ILE A 1 86 ? -9.378 9.736 2.535 1.00 97.88 86 ILE A CA 1
ATOM 710 C C . ILE A 1 86 ? -10.423 10.042 1.451 1.00 97.88 86 ILE A C 1
ATOM 712 O O . ILE A 1 86 ? -11.179 11.001 1.564 1.00 97.88 86 ILE A O 1
ATOM 716 N N . GLY A 1 87 ? -10.475 9.223 0.403 1.00 96.19 87 GLY A N 1
ATOM 717 C CA . GLY A 1 87 ? -11.481 9.260 -0.652 1.00 96.19 87 GLY A CA 1
ATOM 718 C C . GLY A 1 87 ? -11.327 8.065 -1.591 1.00 96.19 87 GLY A C 1
ATOM 719 O O . GLY A 1 87 ? -10.397 7.276 -1.440 1.00 96.19 87 GLY A O 1
ATOM 720 N N . ASP A 1 88 ? -12.229 7.946 -2.564 1.00 96.56 88 ASP A N 1
ATOM 721 C CA . ASP A 1 88 ? -12.262 6.825 -3.513 1.00 96.56 88 ASP A CA 1
ATOM 722 C C . ASP A 1 88 ? -10.953 6.682 -4.287 1.00 96.56 88 ASP A C 1
ATOM 724 O O . ASP A 1 88 ? -10.511 7.634 -4.932 1.00 96.56 88 ASP A O 1
ATOM 728 N N . ILE A 1 89 ? -10.359 5.490 -4.271 1.00 94.44 89 ILE A N 1
ATOM 729 C CA . ILE A 1 89 ? -9.058 5.214 -4.888 1.00 94.44 89 ILE A CA 1
ATOM 730 C C . ILE A 1 89 ? -9.192 4.283 -6.090 1.00 94.44 89 ILE A C 1
ATOM 732 O O . ILE A 1 89 ? -10.036 3.385 -6.138 1.00 94.44 89 ILE A O 1
ATOM 736 N N . LYS A 1 90 ? -8.311 4.483 -7.070 1.00 90.62 90 LYS A N 1
ATOM 737 C CA . LYS A 1 90 ? -8.177 3.605 -8.232 1.00 90.62 90 LYS A CA 1
ATOM 738 C C . LYS A 1 90 ? -6.892 2.804 -8.126 1.00 90.62 90 LYS A C 1
ATOM 740 O O . LYS A 1 90 ? -5.872 3.342 -7.695 1.00 90.62 90 LYS A O 1
ATOM 745 N N . ALA A 1 91 ? -6.956 1.539 -8.532 1.00 83.19 91 ALA A N 1
ATOM 746 C CA . ALA A 1 91 ? -5.772 0.705 -8.620 1.00 83.19 91 ALA A CA 1
ATOM 747 C C . ALA A 1 91 ? -4.759 1.331 -9.594 1.00 83.19 91 ALA A C 1
ATOM 749 O O . ALA A 1 91 ? -5.159 1.775 -10.676 1.00 83.19 91 ALA A O 1
ATOM 750 N N . PRO A 1 92 ? -3.465 1.374 -9.239 1.00 78.88 92 PRO A N 1
ATOM 751 C CA . PRO A 1 92 ? -2.414 1.608 -10.218 1.00 78.88 92 PRO A CA 1
ATOM 752 C C . PRO A 1 92 ? -2.371 0.457 -11.231 1.00 78.88 92 PRO A C 1
ATOM 754 O O . PRO A 1 92 ? -2.985 -0.587 -11.036 1.00 78.88 92 PRO A O 1
ATOM 757 N N . THR A 1 93 ? -1.585 0.596 -12.295 1.00 78.38 93 THR A N 1
ATOM 758 C CA . THR A 1 93 ? -1.168 -0.551 -13.118 1.00 78.38 93 THR A CA 1
ATOM 759 C C . THR A 1 93 ? -0.014 -1.291 -12.422 1.00 78.38 93 THR A C 1
ATOM 761 O O . THR A 1 93 ? 1.105 -1.304 -12.928 1.00 78.38 93 THR A O 1
ATOM 764 N N . ALA A 1 94 ? -0.293 -1.848 -11.235 1.00 81.25 94 ALA A N 1
ATOM 765 C CA . ALA A 1 94 ? 0.583 -2.664 -10.387 1.00 81.25 94 ALA A CA 1
ATOM 766 C C . ALA A 1 94 ? 1.847 -1.989 -9.807 1.00 81.25 94 ALA A C 1
ATOM 768 O O . ALA A 1 94 ? 2.849 -1.777 -10.490 1.00 81.25 94 ALA A O 1
ATOM 769 N N . LEU A 1 95 ? 1.858 -1.738 -8.490 1.00 82.12 95 LEU A N 1
ATOM 770 C CA . LEU A 1 95 ? 3.043 -1.258 -7.762 1.00 82.12 95 LEU A CA 1
ATOM 771 C C . LEU A 1 95 ? 3.848 -2.438 -7.203 1.00 82.12 95 LEU A C 1
ATOM 773 O O . LEU A 1 95 ? 3.331 -3.255 -6.443 1.00 82.12 95 LEU A O 1
ATOM 777 N N . HIS A 1 96 ? 5.136 -2.502 -7.539 1.00 83.19 96 HIS A N 1
ATOM 778 C CA . HIS A 1 96 ? 6.024 -3.598 -7.147 1.00 83.19 96 HIS A CA 1
ATOM 779 C C . HIS A 1 96 ? 7.249 -3.109 -6.366 1.00 83.19 96 HIS A C 1
ATOM 781 O O . HIS A 1 96 ? 7.670 -1.953 -6.465 1.00 83.19 96 HIS A O 1
ATOM 787 N N . GLY A 1 97 ? 7.853 -4.018 -5.596 1.00 81.25 97 GLY A N 1
ATOM 788 C CA . GLY A 1 97 ? 9.101 -3.764 -4.872 1.00 81.25 97 GLY A CA 1
ATOM 789 C C . GLY A 1 97 ? 9.003 -2.567 -3.923 1.00 81.25 97 GLY A C 1
ATOM 790 O O . GLY A 1 97 ? 8.083 -2.476 -3.118 1.00 81.25 97 GLY A O 1
ATOM 791 N N . SER A 1 98 ? 9.945 -1.627 -4.027 1.00 80.00 98 SER A N 1
ATOM 792 C CA . SER A 1 98 ? 10.036 -0.452 -3.144 1.00 80.00 98 SER A CA 1
ATOM 793 C C . SER A 1 98 ? 8.913 0.582 -3.323 1.00 80.00 98 SER A C 1
ATOM 795 O O . SER A 1 98 ? 8.802 1.516 -2.517 1.00 80.00 98 SER A O 1
ATOM 797 N N . GLN A 1 99 ? 8.101 0.441 -4.374 1.00 80.88 99 GLN A N 1
ATOM 798 C CA . GLN A 1 99 ? 6.932 1.283 -4.632 1.00 80.88 99 GLN A CA 1
ATOM 799 C C . GLN A 1 99 ? 5.650 0.727 -4.009 1.00 80.88 99 GLN A C 1
ATOM 801 O O . GLN A 1 99 ? 4.663 1.456 -3.941 1.00 80.88 99 GLN A O 1
ATOM 806 N N . ALA A 1 100 ? 5.653 -0.533 -3.564 1.00 87.81 100 ALA A N 1
ATOM 807 C CA . ALA A 1 100 ? 4.506 -1.116 -2.888 1.00 87.81 100 ALA A CA 1
ATOM 808 C C . ALA A 1 100 ? 4.220 -0.371 -1.577 1.00 87.81 100 ALA A C 1
ATOM 810 O O . ALA A 1 100 ? 5.135 0.051 -0.861 1.00 87.81 100 ALA A O 1
ATOM 811 N N . ILE A 1 101 ? 2.934 -0.201 -1.287 1.00 92.12 101 ILE A N 1
ATOM 812 C CA . ILE A 1 101 ? 2.440 0.490 -0.098 1.00 92.12 101 ILE A CA 1
ATOM 813 C C . ILE A 1 101 ? 1.366 -0.344 0.596 1.00 92.12 101 ILE A C 1
ATOM 815 O O . ILE A 1 101 ? 0.729 -1.216 -0.001 1.00 92.12 101 ILE A O 1
ATOM 819 N N . HIS A 1 102 ? 1.148 -0.043 1.867 1.00 95.00 102 HIS A N 1
ATOM 820 C CA . HIS A 1 102 ? 0.122 -0.662 2.692 1.00 95.00 102 HIS A CA 1
ATOM 821 C C . HIS A 1 102 ? -0.965 0.373 2.964 1.00 95.00 102 HIS A C 1
ATOM 823 O O . HIS A 1 102 ? -0.669 1.495 3.377 1.00 95.00 102 HIS A O 1
ATOM 829 N N . MET A 1 103 ? -2.219 0.026 2.693 1.00 96.62 103 MET A N 1
ATOM 830 C CA . MET A 1 103 ? -3.335 0.963 2.777 1.00 96.62 103 MET A CA 1
ATOM 831 C C . MET A 1 103 ? -4.441 0.428 3.669 1.00 96.62 103 MET A C 1
ATOM 833 O O . MET A 1 103 ? -4.957 -0.666 3.450 1.00 96.62 103 MET A O 1
ATOM 837 N N . ILE A 1 104 ? -4.837 1.243 4.638 1.00 98.06 104 ILE A N 1
ATOM 838 C CA . ILE A 1 104 ? -6.039 1.040 5.439 1.00 98.06 104 ILE A CA 1
ATOM 839 C C . ILE A 1 104 ? -7.179 1.779 4.744 1.00 98.06 104 ILE A C 1
ATOM 841 O O . ILE A 1 104 ? -7.062 2.964 4.420 1.00 98.06 104 ILE A O 1
ATOM 845 N N . ILE A 1 105 ? -8.272 1.068 4.494 1.00 97.94 105 ILE A N 1
ATOM 846 C CA . ILE A 1 105 ? -9.420 1.551 3.733 1.00 97.94 105 ILE A CA 1
ATOM 847 C C . ILE A 1 105 ? -10.610 1.700 4.689 1.00 97.94 105 ILE A C 1
ATOM 849 O O . ILE A 1 105 ? -11.226 0.692 5.051 1.00 97.94 105 ILE A O 1
ATOM 853 N N . PRO A 1 106 ? -10.929 2.931 5.132 1.00 98.06 106 PRO A N 1
ATOM 854 C CA . PRO A 1 106 ? -12.152 3.225 5.869 1.00 98.06 106 PRO A CA 1
ATOM 855 C C . PRO A 1 106 ? -13.422 2.713 5.179 1.00 98.06 106 PRO A C 1
ATOM 857 O O . PRO A 1 106 ? -13.484 2.601 3.953 1.00 98.06 106 PRO A O 1
ATOM 860 N N . ALA A 1 107 ? -14.453 2.430 5.976 1.00 95.81 107 ALA A N 1
ATOM 861 C CA . ALA A 1 107 ? -15.764 2.062 5.453 1.00 95.81 107 ALA A CA 1
ATOM 862 C C . ALA A 1 107 ? -16.337 3.187 4.572 1.00 95.81 107 ALA A C 1
ATOM 864 O O . ALA A 1 107 ? -16.149 4.369 4.859 1.00 95.81 107 ALA A O 1
ATOM 865 N N . GLY A 1 108 ? -17.032 2.811 3.498 1.00 94.50 108 GLY A N 1
ATOM 866 C CA . GLY A 1 108 ? -17.633 3.754 2.550 1.00 94.50 108 GLY A CA 1
ATOM 867 C C . GLY A 1 108 ? -16.694 4.294 1.465 1.00 94.50 108 GLY A C 1
ATOM 868 O O . GLY A 1 108 ? -17.169 4.993 0.578 1.00 94.50 108 GLY A O 1
ATOM 869 N N . ILE A 1 109 ? -15.397 3.959 1.487 1.00 96.69 109 ILE A N 1
ATOM 870 C CA . ILE A 1 109 ? -14.472 4.301 0.396 1.00 96.69 109 ILE A CA 1
ATOM 871 C C . ILE A 1 109 ? -14.541 3.245 -0.704 1.00 96.69 109 ILE A C 1
ATOM 873 O O . ILE A 1 109 ? -14.302 2.056 -0.464 1.00 96.69 109 ILE A O 1
ATOM 877 N N . ASN A 1 110 ? -14.797 3.690 -1.935 1.00 95.25 110 ASN A N 1
ATOM 878 C CA . ASN A 1 110 ? -14.765 2.816 -3.097 1.00 95.25 110 ASN A CA 1
ATOM 879 C C . ASN A 1 110 ? -13.323 2.584 -3.548 1.00 95.25 110 ASN A C 1
ATOM 881 O O . ASN A 1 110 ? -12.542 3.515 -3.757 1.00 95.25 110 ASN A O 1
ATOM 885 N N . VAL A 1 111 ? -12.989 1.312 -3.746 1.00 94.31 111 VAL A N 1
ATOM 886 C CA . VAL A 1 111 ? -11.701 0.880 -4.288 1.00 94.31 111 VAL A CA 1
ATOM 887 C C . VAL A 1 111 ? -11.969 0.252 -5.645 1.00 94.31 111 VAL A C 1
ATOM 889 O O . VAL A 1 111 ? -12.567 -0.823 -5.723 1.00 94.31 111 VAL A O 1
ATOM 892 N N . ALA A 1 112 ? -11.561 0.928 -6.721 1.00 89.94 112 ALA A N 1
ATOM 893 C CA . ALA A 1 112 ? -11.747 0.386 -8.062 1.00 89.94 112 ALA A CA 1
ATOM 894 C C . ALA A 1 112 ? -10.958 -0.922 -8.222 1.00 89.94 112 ALA A C 1
ATOM 896 O O . ALA A 1 112 ? -9.822 -1.042 -7.752 1.00 89.94 112 ALA A O 1
ATOM 897 N N . GLN A 1 113 ? -11.563 -1.896 -8.904 1.00 81.75 113 GLN A N 1
ATOM 898 C CA . GLN A 1 113 ? -10.884 -3.142 -9.246 1.00 81.75 113 GLN A CA 1
ATOM 899 C C . GLN A 1 113 ? -9.697 -2.868 -10.177 1.00 81.75 113 GLN A C 1
ATOM 901 O O . GLN A 1 113 ? -9.744 -1.971 -11.018 1.00 81.75 113 GLN A O 1
ATOM 906 N N . GLY A 1 114 ? -8.638 -3.654 -10.019 1.00 84.88 114 GLY A N 1
ATOM 907 C CA . GLY A 1 114 ? -7.434 -3.573 -10.834 1.00 84.88 114 GLY A CA 1
ATOM 908 C C . GLY A 1 114 ? -6.263 -4.284 -10.170 1.00 84.88 114 GLY A C 1
ATOM 909 O O . GLY A 1 114 ? -6.426 -4.930 -9.130 1.00 84.88 114 GLY A O 1
ATOM 910 N N . ASP A 1 115 ? -5.090 -4.170 -10.786 1.00 87.56 115 ASP A N 1
ATOM 911 C CA . ASP A 1 115 ? -3.877 -4.824 -10.310 1.00 87.56 115 ASP A CA 1
ATOM 912 C C . ASP A 1 115 ? -3.136 -3.944 -9.296 1.00 87.56 115 ASP A C 1
ATOM 914 O O . ASP A 1 115 ? -2.525 -2.931 -9.629 1.00 87.56 115 ASP A O 1
ATOM 918 N N . TRP A 1 116 ? -3.179 -4.342 -8.028 1.00 89.31 116 TRP A N 1
ATOM 919 C CA . TRP A 1 116 ? -2.498 -3.640 -6.942 1.00 89.31 116 TRP A CA 1
ATOM 920 C C . TRP A 1 116 ? -1.027 -4.057 -6.783 1.00 89.31 116 TRP A C 1
ATOM 922 O O . TRP A 1 116 ? -0.316 -3.466 -5.967 1.00 89.31 116 TRP A O 1
ATOM 932 N N . GLY A 1 117 ? -0.541 -5.026 -7.567 1.00 88.25 117 GLY A N 1
ATOM 933 C CA . GLY A 1 117 ? 0.810 -5.565 -7.454 1.00 88.25 117 GLY A CA 1
ATOM 934 C C . GLY A 1 117 ? 1.078 -6.128 -6.057 1.00 88.25 117 GLY A C 1
ATOM 935 O O . GLY A 1 117 ? 0.332 -6.958 -5.544 1.00 88.25 117 GLY A O 1
ATOM 936 N N . HIS A 1 118 ? 2.147 -5.654 -5.416 1.00 89.56 118 HIS A N 1
ATOM 937 C CA . HIS A 1 118 ? 2.527 -6.049 -4.055 1.00 89.56 118 HIS A CA 1
ATOM 938 C C . HIS A 1 118 ? 1.927 -5.147 -2.963 1.00 89.56 118 HIS A C 1
ATOM 940 O O . HIS A 1 118 ? 2.290 -5.280 -1.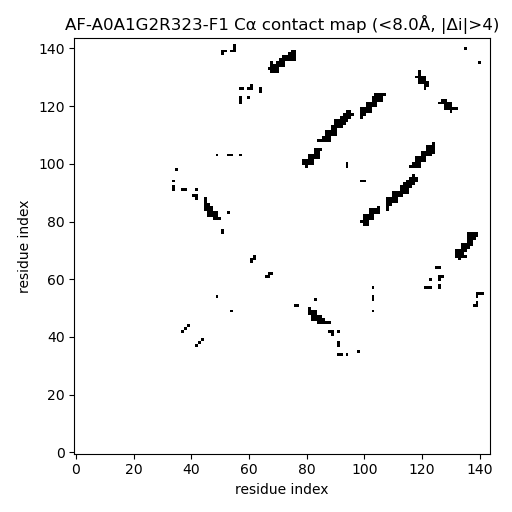791 1.00 89.56 118 HIS A O 1
ATOM 946 N N . CYS A 1 119 ? 1.032 -4.216 -3.310 1.00 91.62 119 CYS A N 1
ATOM 947 C CA . CYS A 1 119 ? 0.336 -3.424 -2.302 1.00 91.62 119 CYS A CA 1
ATOM 948 C C . CYS A 1 119 ? -0.578 -4.300 -1.443 1.00 91.62 119 CYS A C 1
ATOM 950 O O . CYS A 1 119 ? -1.171 -5.272 -1.905 1.00 91.62 119 CYS A O 1
ATOM 952 N N . SER A 1 120 ? -0.716 -3.919 -0.177 1.00 94.38 120 SER A N 1
ATOM 953 C CA . SER A 1 120 ? -1.608 -4.589 0.770 1.00 94.38 120 SER A CA 1
ATOM 954 C C . SER A 1 120 ? -2.778 -3.680 1.110 1.00 94.38 120 SER A C 1
ATOM 956 O O . SER A 1 120 ? -2.558 -2.537 1.513 1.00 94.38 120 SER A O 1
ATOM 958 N N . LEU A 1 121 ? -4.005 -4.182 0.984 1.00 95.69 121 LEU A N 1
ATOM 959 C CA . LEU A 1 121 ? -5.216 -3.449 1.359 1.00 95.69 121 LEU A CA 1
ATOM 960 C C . LEU A 1 121 ? -5.846 -4.055 2.613 1.00 95.69 121 LEU A C 1
ATOM 962 O O . LEU A 1 121 ? -6.052 -5.269 2.687 1.00 95.69 121 LEU A O 1
ATOM 966 N N . PHE A 1 122 ? -6.196 -3.199 3.566 1.00 97.12 122 PHE A N 1
ATOM 967 C CA . PHE A 1 122 ? -6.772 -3.546 4.861 1.00 97.12 122 PHE A CA 1
ATOM 968 C C . PHE A 1 122 ? -8.092 -2.790 5.022 1.00 97.12 122 PHE A C 1
ATOM 970 O O . PHE A 1 122 ? -8.111 -1.596 5.307 1.00 97.12 122 PHE A O 1
ATOM 977 N N . PHE A 1 123 ? -9.211 -3.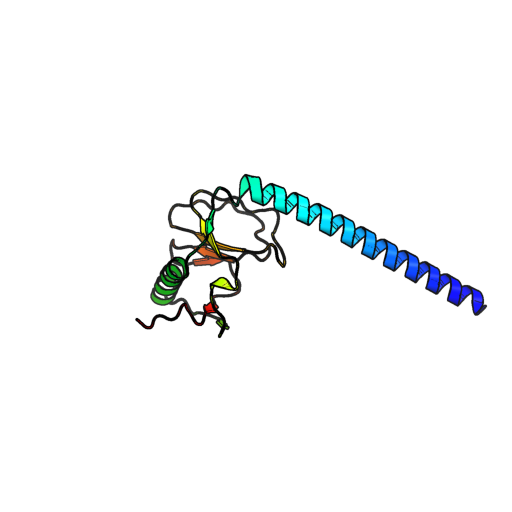458 4.761 1.00 97.50 123 PHE A N 1
ATOM 978 C CA . PHE A 1 123 ? -10.531 -2.833 4.729 1.00 97.50 123 PHE A CA 1
ATOM 979 C C . PHE A 1 123 ? -11.144 -2.823 6.125 1.00 97.50 123 PHE A C 1
ATOM 981 O O . PHE A 1 123 ? -11.238 -3.874 6.750 1.00 97.50 123 PHE A O 1
ATOM 988 N N . MET A 1 124 ? -11.587 -1.657 6.595 1.00 97.06 124 MET A N 1
ATOM 989 C CA . MET A 1 124 ? -12.329 -1.510 7.854 1.00 97.06 124 MET A CA 1
ATOM 990 C C . MET A 1 124 ? -13.748 -2.077 7.744 1.00 97.06 124 MET A C 1
ATOM 992 O O . MET A 1 124 ? -14.296 -2.566 8.725 1.00 97.06 124 MET A O 1
ATOM 996 N N . ASP A 1 125 ? -14.334 -2.047 6.545 1.00 94.50 125 ASP A N 1
ATOM 997 C CA . ASP A 1 125 ? -15.627 -2.673 6.280 1.00 94.50 125 ASP A CA 1
ATOM 998 C C . ASP A 1 125 ? -15.499 -4.204 6.274 1.00 94.50 125 ASP A C 1
ATOM 1000 O O . ASP A 1 125 ? -14.794 -4.784 5.438 1.00 94.50 125 ASP A O 1
ATOM 1004 N N . GLY A 1 126 ? -16.125 -4.848 7.261 1.00 93.94 126 GLY A N 1
ATOM 1005 C CA . GLY A 1 126 ? -16.017 -6.288 7.508 1.00 93.94 126 GLY A CA 1
ATOM 1006 C C . GLY A 1 126 ? -14.609 -6.770 7.881 1.00 93.94 126 GLY A C 1
ATOM 1007 O O . GLY A 1 126 ? -14.350 -7.968 7.806 1.00 93.94 126 GLY A O 1
ATOM 1008 N N . TYR A 1 127 ? -13.688 -5.858 8.224 1.00 96.12 127 TYR A N 1
ATOM 1009 C CA . TYR A 1 127 ? -12.299 -6.146 8.614 1.00 96.12 127 TYR A CA 1
ATOM 1010 C C . TYR A 1 127 ? -11.548 -7.112 7.681 1.00 96.12 127 TYR A C 1
ATOM 1012 O O . TYR A 1 127 ? -10.718 -7.914 8.097 1.00 96.12 127 TYR A O 1
ATOM 1020 N N . ARG A 1 128 ? -11.830 -7.051 6.380 1.00 94.88 128 ARG A N 1
ATOM 1021 C CA . ARG A 1 128 ? -11.231 -7.929 5.363 1.00 94.88 128 ARG A CA 1
ATOM 1022 C C . ARG A 1 128 ? -9.881 -7.402 4.868 1.00 94.88 128 ARG A C 1
ATOM 1024 O O . ARG A 1 128 ? -9.523 -6.244 5.074 1.00 94.88 128 ARG A O 1
ATOM 1031 N N . ARG A 1 129 ? -9.129 -8.243 4.153 1.00 93.62 129 ARG A N 1
ATOM 1032 C CA . ARG A 1 129 ? -7.832 -7.877 3.556 1.00 93.62 129 ARG A CA 1
ATOM 1033 C C . ARG A 1 129 ? -7.714 -8.321 2.101 1.00 93.62 129 ARG A C 1
ATOM 1035 O O . ARG A 1 129 ? -8.229 -9.373 1.734 1.00 93.62 129 ARG A O 1
ATOM 1042 N N . ALA A 1 130 ? -6.956 -7.562 1.319 1.00 91.94 130 ALA A N 1
ATOM 1043 C CA . ALA A 1 130 ? -6.324 -8.008 0.081 1.00 91.94 130 ALA A CA 1
ATOM 1044 C C . ALA A 1 130 ? -4.808 -7.871 0.267 1.00 91.94 130 ALA A C 1
ATOM 1046 O O . ALA A 1 130 ? -4.187 -6.882 -0.108 1.00 91.94 130 ALA A O 1
ATOM 1047 N N . SER A 1 131 ? -4.242 -8.836 0.981 1.00 87.88 131 SER A N 1
ATOM 1048 C CA . SER A 1 131 ? -2.826 -8.920 1.334 1.00 87.88 131 SER A CA 1
ATOM 1049 C C . SER A 1 131 ? -2.495 -10.384 1.563 1.00 87.88 131 SER A C 1
ATOM 1051 O O . SER A 1 131 ? -3.381 -11.130 1.977 1.00 87.88 131 SER A O 1
ATOM 1053 N N . ILE A 1 132 ? -1.243 -10.795 1.370 1.00 84.25 132 ILE A N 1
ATOM 1054 C CA . ILE A 1 132 ? -0.766 -12.126 1.775 1.00 84.25 132 ILE A CA 1
ATOM 1055 C C . ILE A 1 132 ? -0.445 -12.142 3.274 1.00 84.25 132 ILE A C 1
ATOM 1057 O O . ILE A 1 132 ? -0.705 -13.140 3.949 1.00 84.25 132 ILE A O 1
ATOM 1061 N N . THR A 1 133 ? 0.014 -11.017 3.823 1.00 90.31 133 THR A N 1
ATOM 1062 C CA . THR A 1 133 ? 0.471 -10.902 5.210 1.00 90.31 133 THR A CA 1
ATOM 1063 C C . THR A 1 133 ? -0.451 -10.022 6.058 1.00 90.31 133 THR A C 1
ATOM 1065 O O . THR A 1 133 ? -1.090 -9.083 5.580 1.00 90.31 133 THR A O 1
ATOM 1068 N N . VAL A 1 134 ? -0.516 -10.350 7.347 1.00 93.38 134 VAL A N 1
ATOM 1069 C CA . VAL A 1 134 ? -1.149 -9.566 8.415 1.00 93.38 134 VAL A CA 1
ATOM 1070 C C . VAL A 1 134 ? -0.126 -9.465 9.544 1.00 93.38 134 VAL A C 1
ATOM 1072 O O . VAL A 1 134 ? -0.009 -10.415 10.327 1.00 93.38 134 VAL A O 1
ATOM 1075 N N . PRO A 1 135 ? 0.691 -8.402 9.553 1.00 92.81 135 PRO A N 1
ATOM 1076 C CA . PRO A 1 135 ? 1.800 -8.270 10.487 1.00 92.81 135 PRO A CA 1
ATOM 1077 C C . PRO A 1 135 ? 1.374 -7.746 11.861 1.00 92.81 135 PRO A C 1
ATOM 1079 O O . PRO A 1 135 ? 0.500 -6.892 11.970 1.00 92.81 135 PRO A O 1
ATOM 1082 N N . ILE A 1 136 ? 2.050 -8.211 12.903 1.00 92.75 136 ILE A N 1
ATOM 1083 C CA . ILE A 1 136 ? 2.175 -7.518 14.185 1.00 92.75 136 ILE A CA 1
ATOM 1084 C C . ILE A 1 136 ? 3.564 -6.883 14.198 1.00 92.75 136 ILE A C 1
ATOM 1086 O O . ILE A 1 136 ? 4.551 -7.566 13.924 1.00 92.75 136 ILE A O 1
ATOM 1090 N N . PHE A 1 137 ? 3.637 -5.593 14.499 1.00 91.38 137 PHE A N 1
ATOM 1091 C CA . PHE A 1 137 ? 4.883 -4.856 14.710 1.00 91.38 137 PHE A CA 1
ATOM 1092 C C . PHE A 1 137 ? 5.115 -4.626 16.202 1.00 91.38 137 PHE A C 1
ATOM 1094 O O . PHE A 1 137 ? 4.148 -4.538 16.964 1.00 91.38 137 PHE A O 1
ATOM 1101 N N . GLY A 1 138 ? 6.377 -4.459 16.603 1.00 86.81 138 GLY A N 1
ATOM 1102 C CA . GLY A 1 138 ? 6.756 -4.302 18.013 1.00 86.81 138 GLY A CA 1
ATOM 1103 C C . GLY A 1 138 ? 6.103 -3.111 18.732 1.00 86.81 138 GLY A C 1
ATOM 1104 O O . GLY A 1 138 ? 5.957 -3.148 19.946 1.00 86.81 138 GLY A O 1
ATOM 1105 N N . ASP A 1 139 ? 5.668 -2.086 17.994 1.00 84.44 139 ASP A N 1
ATOM 1106 C CA . ASP A 1 139 ? 4.982 -0.878 18.480 1.00 84.44 139 ASP A CA 1
ATOM 1107 C C . ASP A 1 139 ? 3.465 -0.872 18.188 1.00 84.44 139 ASP A C 1
ATOM 1109 O O . ASP A 1 139 ? 2.796 0.152 18.326 1.00 84.44 139 ASP A O 1
ATOM 1113 N N . THR A 1 140 ? 2.910 -2.013 17.770 1.00 80.38 140 THR A N 1
ATOM 1114 C CA . THR A 1 140 ? 1.470 -2.187 17.491 1.00 80.38 140 THR A CA 1
ATOM 1115 C C . THR A 1 140 ? 0.811 -3.236 18.382 1.00 80.38 140 THR A C 1
ATOM 1117 O O . THR A 1 140 ? -0.313 -3.657 18.106 1.00 80.38 140 THR A O 1
ATOM 1120 N N . ASN A 1 141 ? 1.497 -3.649 19.449 1.00 73.62 141 ASN A N 1
ATOM 1121 C CA . ASN A 1 141 ? 0.931 -4.524 20.469 1.00 73.62 141 ASN A CA 1
ATOM 1122 C C . ASN A 1 141 ? -0.270 -3.852 21.160 1.00 73.62 141 ASN A C 1
ATOM 1124 O O . ASN A 1 141 ? -0.432 -2.630 21.124 1.00 73.62 141 ASN A O 1
ATOM 1128 N N . PHE A 1 142 ? -1.136 -4.670 21.758 1.00 70.00 142 PHE A N 1
ATOM 1129 C CA . PHE A 1 142 ? -2.366 -4.223 22.422 1.00 70.00 142 PHE A CA 1
ATOM 1130 C C . PHE A 1 142 ? -2.178 -3.879 23.902 1.00 70.00 142 PHE A C 1
ATOM 1132 O O . PHE A 1 142 ? -3.169 -3.652 24.589 1.00 70.00 142 PHE A O 1
ATOM 1139 N N . ASP A 1 143 ? -0.937 -3.875 24.380 1.00 61.09 143 ASP A N 1
ATOM 1140 C CA . ASP A 1 143 ? -0.628 -3.625 25.780 1.00 61.09 143 ASP A CA 1
ATOM 1141 C C . ASP A 1 143 ? -0.704 -2.109 26.040 1.00 61.09 143 ASP A C 1
ATOM 1143 O O . ASP A 1 143 ? 0.171 -1.358 25.600 1.00 61.09 143 ASP A O 1
ATOM 1147 N N . ASP A 1 144 ? -1.801 -1.683 26.678 1.00 51.28 144 ASP A N 1
ATOM 1148 C CA . ASP A 1 144 ? -1.956 -0.371 27.327 1.00 51.28 144 ASP A CA 1
ATOM 1149 C C . ASP A 1 144 ? -1.183 -0.330 28.661 1.00 51.28 144 ASP A C 1
ATOM 1151 O O . ASP A 1 144 ? -1.229 -1.337 29.412 1.00 51.28 144 ASP A O 1
#

Solvent-accessible surface area (backbone atoms only — not comparable to full-atom values): 8103 Å² total; per-residue (Å²): 133,64,69,67,64,55,55,51,53,52,51,52,51,50,52,52,51,52,53,49,52,51,51,52,51,52,51,53,52,50,53,54,48,54,51,47,52,48,38,59,72,66,39,50,80,33,42,42,80,48,52,62,64,61,51,40,55,43,52,50,49,17,41,77,71,73,46,74,76,72,42,81,40,90,52,54,61,81,82,49,61,45,28,29,49,76,44,70,40,62,48,53,93,42,32,54,77,95,66,31,42,36,35,38,34,50,67,93,52,53,69,48,86,68,46,46,59,65,30,31,40,40,31,53,56,88,39,42,70,55,50,97,73,38,74,43,27,60,72,47,64,88,80,126

Sequence (144 aa):
MNPQGVLDAARDAQRAHDAAREKQRKEQKRLTQELGSWAGENLFPRLRPASPEDYRRWLRGYIENGGKPTHVYGYPFSTWKWYVAIGDIKAPTALHGSQAIHMIIPAGINVAQGDWGHCSLFFMDGYRRASITVPIFGDTNFDD

Radius of gyration: 21.66 Å; Cα contacts (8 Å, |Δi|>4): 209; chains: 1; bounding box: 57×40×62 Å

pLDDT: mean 89.83, std 7.95, range [51.28, 98.38]

Foldseek 3Di:
DDPVVVVVVVVVVVVVVVVVVVVVVVVVVVVVVVLVVCCVVAPPVQKDFDDLVLLLLLVVLCVVLVHDFDEEEAAAPVVFAEIEGNAAHEAGQADDDPRAHEYEYEPPHHYHDHHPHQHKYQYSVSRDIPHPGRYDYNVNDPDD

Secondary structure (DSSP, 8-state):
--HHHHHHHHHHHHHHHHHHHHHHHHHHHHHHHHHHHHHHHHTGGGEEEPPHHHHHHHHHHHHHTT----EEESS-GGGS-EEEESS-B---S---GGG--EEEE-TT--B--S--TT-EEEESGGG-EESS--EEETT-----

Mean predicted aligned error: 6.59 Å